Protein AF-A0A843GNI6-F1 (afdb_monomer_lite)

pLDDT: mean 85.4, std 8.66, range [58.56, 97.69]

Structure (mmCIF, N/CA/C/O backbone):
data_AF-A0A843GNI6-F1
#
_entry.id   AF-A0A843GNI6-F1
#
loop_
_atom_site.group_PDB
_atom_site.id
_atom_site.type_symbol
_atom_site.label_atom_id
_atom_site.label_alt_id
_atom_site.label_comp_id
_atom_site.label_asym_id
_atom_site.label_entity_id
_atom_site.label_seq_id
_atom_site.pdbx_PDB_ins_code
_atom_site.Cartn_x
_atom_site.Cartn_y
_atom_site.Cartn_z
_atom_site.occupancy
_atom_site.B_iso_or_equiv
_atom_site.auth_seq_id
_atom_site.auth_comp_id
_atom_site.auth_asym_id
_atom_site.auth_atom_id
_atom_site.pdbx_PDB_model_num
ATOM 1 N N . MET A 1 1 ? 4.870 2.510 -9.849 1.00 74.44 1 MET A N 1
ATOM 2 C CA . MET A 1 1 ? 4.587 2.615 -8.408 1.00 74.44 1 MET A CA 1
ATOM 3 C C . MET A 1 1 ? 3.327 3.444 -8.191 1.00 74.44 1 MET A C 1
ATOM 5 O O . MET A 1 1 ? 3.076 4.325 -9.010 1.00 74.44 1 MET A O 1
ATOM 9 N N . PRO A 1 2 ? 2.513 3.158 -7.160 1.00 83.00 2 PRO A N 1
ATOM 10 C CA . PRO A 1 2 ? 1.321 3.953 -6.862 1.00 83.00 2 PRO A CA 1
ATOM 11 C C . PRO A 1 2 ? 1.693 5.367 -6.401 1.00 83.00 2 PRO A C 1
ATOM 13 O O . PRO A 1 2 ? 2.697 5.547 -5.712 1.00 83.00 2 PRO A O 1
ATOM 16 N N . LYS A 1 3 ? 0.868 6.369 -6.727 1.00 86.94 3 LYS A N 1
ATOM 17 C CA . LYS A 1 3 ? 0.996 7.727 -6.172 1.00 86.94 3 LYS A CA 1
ATOM 18 C C . LYS A 1 3 ? 0.207 7.831 -4.869 1.00 86.94 3 LYS A C 1
ATOM 20 O O . LYS A 1 3 ? -0.759 7.098 -4.644 1.00 86.94 3 LYS A O 1
ATOM 25 N N . ARG A 1 4 ? 0.531 8.816 -4.024 1.00 88.75 4 ARG A N 1
ATOM 26 C CA . ARG A 1 4 ? -0.189 9.070 -2.755 1.00 88.75 4 ARG A CA 1
ATOM 27 C C . ARG A 1 4 ? -1.710 9.181 -2.936 1.00 88.75 4 ARG A C 1
ATOM 29 O O . ARG A 1 4 ? -2.484 8.703 -2.105 1.00 88.75 4 ARG A O 1
ATOM 36 N N . LYS A 1 5 ? -2.156 9.799 -4.036 1.00 87.00 5 LYS A N 1
ATOM 37 C CA . LYS A 1 5 ? -3.582 9.915 -4.388 1.00 87.00 5 LYS A CA 1
ATOM 38 C C . LYS A 1 5 ? -4.235 8.569 -4.717 1.00 87.00 5 LYS A C 1
ATOM 40 O O . LYS A 1 5 ? -5.411 8.392 -4.403 1.00 87.00 5 LYS A O 1
ATOM 45 N N . ASP A 1 6 ? -3.486 7.638 -5.305 1.00 89.38 6 ASP A N 1
ATOM 46 C CA . ASP A 1 6 ? -3.973 6.303 -5.649 1.00 89.38 6 ASP A CA 1
ATOM 47 C C . ASP A 1 6 ? -4.124 5.472 -4.377 1.00 89.38 6 ASP A C 1
ATOM 49 O O . ASP A 1 6 ? -5.185 4.894 -4.151 1.00 89.38 6 ASP A O 1
ATOM 53 N N . VAL A 1 7 ? -3.131 5.530 -3.478 1.00 93.75 7 VAL A N 1
ATOM 54 C CA . VAL A 1 7 ? -3.219 4.925 -2.138 1.00 93.75 7 VAL A CA 1
ATOM 55 C C . VAL A 1 7 ? -4.458 5.433 -1.405 1.00 93.75 7 VAL A C 1
ATOM 57 O O . VAL A 1 7 ? -5.289 4.636 -0.970 1.00 93.75 7 VAL A O 1
ATOM 60 N N . LYS A 1 8 ? -4.632 6.759 -1.328 1.00 95.31 8 LYS A N 1
ATOM 61 C CA . LYS A 1 8 ? -5.794 7.372 -0.674 1.00 95.31 8 LYS A CA 1
ATOM 62 C C . LYS A 1 8 ? -7.110 6.861 -1.254 1.00 95.31 8 LYS A C 1
ATOM 64 O O . LYS A 1 8 ? -8.008 6.493 -0.502 1.00 95.31 8 LYS A O 1
ATOM 69 N N . LYS A 1 9 ? -7.220 6.829 -2.582 1.00 95.06 9 LYS A N 1
ATOM 70 C CA . LYS A 1 9 ? -8.425 6.364 -3.269 1.00 95.06 9 LYS A CA 1
ATOM 71 C C . LYS A 1 9 ? -8.740 4.904 -2.936 1.00 95.06 9 LYS A C 1
ATOM 73 O O . LYS A 1 9 ? -9.881 4.595 -2.615 1.00 95.06 9 LYS A O 1
ATOM 78 N N . VAL A 1 10 ? -7.741 4.022 -2.964 1.00 96.25 10 VAL A N 1
ATOM 79 C CA . VAL A 1 10 ? -7.925 2.597 -2.646 1.00 96.25 10 VAL A CA 1
ATOM 80 C C . VAL A 1 10 ? -8.340 2.399 -1.182 1.00 96.25 10 VAL A C 1
ATOM 82 O O . VAL A 1 10 ? -9.220 1.586 -0.901 1.00 96.25 10 VAL A O 1
ATOM 85 N N . VAL A 1 11 ? -7.772 3.167 -0.244 1.00 97.19 11 VAL A N 1
ATOM 86 C CA . VAL A 1 11 ? -8.189 3.138 1.171 1.00 97.19 11 VAL A CA 1
ATOM 87 C C . VAL A 1 11 ? -9.630 3.636 1.332 1.00 97.19 11 VAL A C 1
ATOM 89 O O . VAL A 1 11 ? -10.421 3.000 2.032 1.00 97.19 11 VAL A O 1
ATOM 92 N N . GLU A 1 12 ? -9.994 4.742 0.676 1.00 97.00 12 GLU A N 1
ATOM 93 C CA . GLU A 1 12 ? -11.362 5.281 0.675 1.00 97.00 12 GLU A CA 1
ATOM 94 C C . GLU A 1 12 ? -12.375 4.257 0.147 1.00 97.00 12 GLU A C 1
ATOM 96 O O . GLU A 1 12 ? -13.404 4.023 0.790 1.00 97.00 12 GLU A O 1
ATOM 101 N N . ASP A 1 13 ? -12.068 3.623 -0.987 1.00 96.25 13 ASP A N 1
ATOM 102 C CA . ASP A 1 13 ? -12.908 2.595 -1.599 1.00 96.25 13 ASP A CA 1
ATOM 103 C C . ASP A 1 13 ? -13.055 1.385 -0.660 1.00 96.25 13 ASP A C 1
ATOM 105 O O . ASP A 1 13 ? -14.179 0.959 -0.384 1.00 96.25 13 ASP A O 1
ATOM 109 N N . TYR A 1 14 ? -11.965 0.903 -0.047 1.00 96.12 14 TYR A N 1
ATOM 110 C CA . TYR A 1 14 ? -12.017 -0.206 0.912 1.00 96.12 14 TYR A CA 1
ATOM 111 C C . TYR A 1 14 ? -12.904 0.100 2.130 1.00 96.12 14 TYR A C 1
ATOM 113 O O . TYR A 1 14 ? -13.748 -0.720 2.516 1.00 96.12 14 TYR A O 1
ATOM 121 N N . PHE A 1 15 ? -12.730 1.273 2.750 1.00 96.75 15 PHE A N 1
ATOM 122 C CA . PHE A 1 15 ? -13.520 1.683 3.917 1.00 96.75 15 PHE A CA 1
ATOM 123 C C . PHE A 1 15 ? -15.001 1.804 3.563 1.00 96.75 15 PHE A C 1
ATOM 125 O O . PHE A 1 15 ? -15.864 1.332 4.307 1.00 96.75 15 PHE A O 1
ATOM 132 N N . LYS A 1 16 ? -15.302 2.395 2.406 1.00 96.69 16 LYS A N 1
ATOM 133 C CA . LYS A 1 16 ? -16.666 2.559 1.908 1.00 96.69 16 LYS A CA 1
ATOM 134 C C . LYS A 1 16 ? -17.332 1.216 1.614 1.00 96.69 16 LYS A C 1
ATOM 136 O O . LYS A 1 16 ? -18.438 0.982 2.105 1.00 96.69 16 LYS A O 1
ATOM 141 N N . ASP A 1 17 ? -16.664 0.331 0.881 1.00 96.25 17 ASP A N 1
ATOM 142 C CA . ASP A 1 17 ? -17.202 -0.974 0.480 1.00 96.25 17 ASP A CA 1
ATOM 143 C C . ASP A 1 17 ? -17.469 -1.881 1.683 1.00 96.25 17 ASP A C 1
ATOM 145 O O . ASP A 1 17 ? -18.424 -2.661 1.695 1.00 96.25 17 ASP A O 1
ATOM 149 N N . ASN A 1 18 ? -16.684 -1.721 2.748 1.00 94.38 18 ASN A N 1
ATOM 150 C CA . ASN A 1 18 ? -16.874 -2.455 3.991 1.00 94.38 18 ASN A CA 1
ATOM 151 C C . ASN A 1 18 ? -17.725 -1.711 5.037 1.00 94.38 18 ASN A C 1
ATOM 153 O O . ASN A 1 18 ? -17.948 -2.254 6.120 1.00 94.38 18 ASN A O 1
ATOM 157 N N . SER A 1 19 ? -18.223 -0.507 4.726 1.00 94.88 19 SER A N 1
ATOM 158 C CA . SER A 1 19 ? -19.005 0.349 5.637 1.00 94.88 19 SER A CA 1
ATOM 159 C C . SER A 1 19 ? -18.303 0.649 6.970 1.00 94.88 19 SER A C 1
ATOM 161 O O . SER A 1 19 ? -18.929 0.665 8.031 1.00 94.88 19 SER A O 1
ATOM 163 N N . ILE A 1 20 ? -16.999 0.901 6.905 1.00 93.56 20 ILE A N 1
ATOM 164 C CA . ILE A 1 20 ? -16.109 1.113 8.047 1.00 93.56 20 ILE A CA 1
ATOM 165 C C . ILE A 1 20 ? -15.835 2.606 8.201 1.00 93.56 20 ILE A C 1
ATOM 167 O O . ILE A 1 20 ? -15.595 3.306 7.220 1.00 93.56 20 ILE A O 1
ATOM 171 N N . LYS A 1 21 ? -15.859 3.107 9.438 1.00 94.25 21 LYS A N 1
ATOM 172 C CA . LYS A 1 21 ? -15.483 4.501 9.740 1.00 94.25 21 LYS A CA 1
ATOM 173 C C . LYS A 1 21 ? -14.044 4.624 10.222 1.00 94.25 21 LYS A C 1
ATOM 175 O O . LYS A 1 21 ? -13.353 5.568 9.862 1.00 94.25 21 LYS A O 1
ATOM 180 N N . ASN A 1 22 ? -13.632 3.684 11.058 1.00 95.69 22 ASN A N 1
ATOM 181 C CA . ASN A 1 22 ? -12.299 3.548 11.617 1.00 95.69 22 ASN A CA 1
ATOM 182 C C . ASN A 1 22 ? -12.070 2.076 11.981 1.00 95.69 22 ASN A C 1
ATOM 184 O O . ASN A 1 22 ? -12.974 1.247 11.855 1.00 95.69 22 ASN A O 1
ATOM 188 N N . LEU A 1 23 ? -10.873 1.748 12.446 1.00 94.69 23 LEU A N 1
ATOM 189 C CA . LEU A 1 23 ? -10.499 0.380 12.789 1.00 94.69 23 LEU A CA 1
ATOM 190 C C . LEU A 1 23 ? -11.095 -0.141 14.120 1.00 94.69 23 LEU A C 1
ATOM 192 O O . LEU A 1 23 ? -10.687 -1.201 14.581 1.00 94.69 23 LEU A O 1
ATOM 196 N N . MET A 1 24 ? -12.045 0.553 14.764 1.00 92.25 24 MET A N 1
ATOM 197 C CA . MET A 1 24 ? -12.524 0.177 16.106 1.00 92.25 24 MET A CA 1
ATOM 198 C C . MET A 1 24 ? -13.352 -1.108 16.110 1.00 92.25 24 MET A C 1
ATOM 200 O O . MET A 1 24 ? -13.466 -1.753 17.147 1.00 92.25 24 MET A O 1
ATOM 204 N N . ASP A 1 25 ? -13.929 -1.470 14.964 1.00 89.06 25 ASP A N 1
ATOM 205 C CA . ASP A 1 25 ? -14.667 -2.726 14.785 1.00 89.06 25 ASP A CA 1
ATOM 206 C C . ASP A 1 25 ? -13.727 -3.918 14.496 1.00 89.06 25 ASP A C 1
ATOM 208 O O . ASP A 1 25 ? -14.183 -5.037 14.231 1.00 89.06 25 ASP A O 1
ATOM 212 N N . PHE A 1 26 ? -12.411 -3.679 14.519 1.00 91.81 26 PHE A N 1
ATOM 213 C CA . PHE A 1 26 ? -11.375 -4.685 14.345 1.00 91.81 26 PHE A CA 1
ATOM 214 C C . PHE A 1 26 ? -10.626 -4.971 15.649 1.00 91.81 26 PHE A C 1
ATOM 216 O O . PHE A 1 26 ? -10.566 -4.138 16.554 1.00 91.81 26 PHE A O 1
ATOM 223 N N . GLY A 1 27 ? -10.025 -6.155 15.695 1.00 88.25 27 GLY A N 1
ATOM 224 C CA . GLY A 1 27 ? -9.195 -6.646 16.787 1.00 88.25 27 GLY A CA 1
ATOM 225 C C . GLY A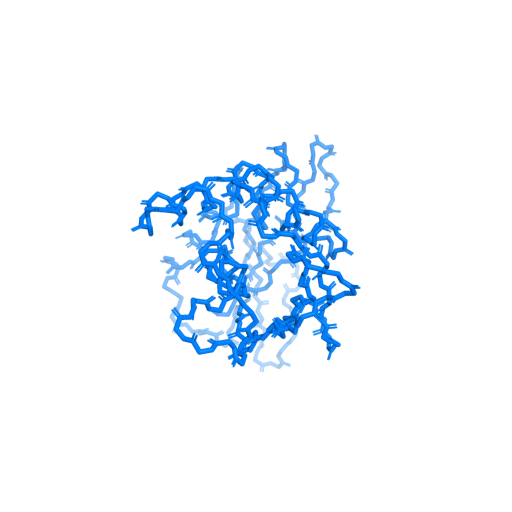 1 27 ? -7.953 -7.373 16.279 1.00 88.25 27 GLY A C 1
ATOM 226 O O . GLY A 1 27 ? -7.696 -7.434 15.069 1.00 88.25 27 GLY A O 1
ATOM 227 N N . ALA A 1 28 ? -7.191 -7.937 17.211 1.00 87.88 28 ALA A N 1
ATOM 228 C CA . ALA A 1 28 ? -6.061 -8.805 16.912 1.00 87.88 28 ALA A CA 1
ATOM 229 C C . ALA A 1 28 ? -6.521 -10.085 16.186 1.00 87.88 28 ALA A C 1
ATOM 231 O O . ALA A 1 28 ? -7.697 -10.453 16.207 1.00 87.88 28 ALA A O 1
ATOM 232 N N . SER A 1 29 ? -5.597 -10.819 15.560 1.00 88.19 29 SER A N 1
ATOM 233 C CA . SER A 1 29 ? -5.941 -12.044 14.814 1.00 88.19 29 SER A CA 1
ATOM 234 C C . SER A 1 29 ? -6.576 -13.134 15.685 1.00 88.19 29 SER A C 1
ATOM 236 O O . SER A 1 29 ? -7.306 -13.987 15.180 1.00 88.19 29 SER A O 1
ATOM 238 N N . CYS A 1 30 ? -6.300 -13.108 16.989 1.00 86.00 30 CYS A N 1
ATOM 239 C CA . CYS A 1 30 ? -6.839 -14.047 17.968 1.00 86.00 30 CYS A CA 1
ATOM 240 C C . CYS A 1 30 ? -8.151 -13.569 18.617 1.00 86.00 30 CYS A C 1
ATOM 242 O O . CYS A 1 30 ? -8.717 -14.315 19.417 1.00 86.00 30 CYS A O 1
ATOM 244 N N . ASP A 1 31 ? -8.639 -12.367 18.293 1.00 84.88 31 ASP A N 1
ATOM 245 C CA . ASP A 1 31 ? -9.847 -11.820 18.908 1.00 84.88 31 ASP A CA 1
ATOM 246 C C . ASP A 1 31 ? -11.106 -12.478 18.345 1.00 84.88 31 ASP A C 1
ATOM 248 O O . ASP A 1 31 ? -11.483 -12.322 17.179 1.00 84.88 31 ASP A O 1
ATOM 252 N N . GLU A 1 32 ? -11.809 -13.208 19.208 1.00 82.75 32 GLU A N 1
ATOM 253 C CA . GLU A 1 32 ? -13.064 -13.844 18.837 1.00 82.75 32 GLU A CA 1
ATOM 254 C C . GLU A 1 32 ? -14.160 -12.802 18.571 1.00 82.75 32 GLU A C 1
ATOM 256 O O . GLU A 1 32 ? -14.470 -11.946 19.398 1.00 82.75 32 GLU A O 1
ATOM 261 N N . GLY A 1 33 ? -14.810 -12.914 17.410 1.00 80.94 33 GLY A N 1
ATOM 262 C CA . GLY A 1 33 ? -15.956 -12.076 17.048 1.00 80.94 33 GLY A CA 1
ATOM 263 C C . GLY A 1 33 ? -15.604 -10.708 16.458 1.00 80.94 33 GLY A C 1
ATOM 264 O O . GLY A 1 33 ? -16.523 -10.004 16.036 1.00 80.94 33 GLY A O 1
ATOM 265 N N . LEU A 1 34 ? -14.318 -10.357 16.361 1.00 83.31 34 LEU A N 1
ATOM 266 C CA . LEU A 1 34 ? -13.845 -9.155 15.672 1.00 83.31 34 LEU A CA 1
ATOM 267 C C . LEU A 1 34 ? -13.235 -9.491 14.308 1.00 83.31 34 LEU A C 1
ATOM 269 O O . LEU A 1 34 ? -12.834 -10.622 14.02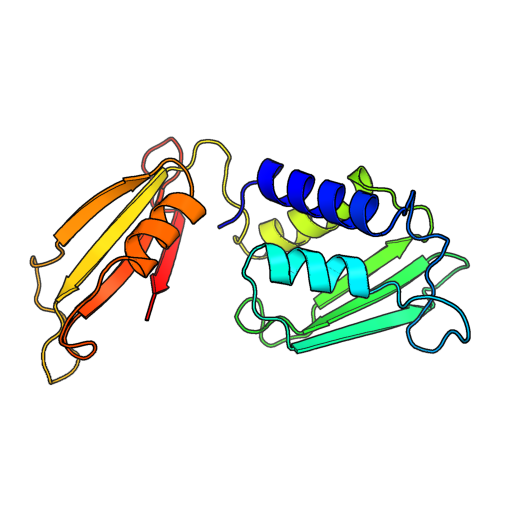4 1.00 83.31 34 LEU A O 1
ATOM 273 N N . ARG A 1 35 ? -13.204 -8.498 13.413 1.00 87.31 35 ARG A N 1
ATOM 274 C CA . ARG A 1 35 ? -12.436 -8.613 12.167 1.00 87.31 35 ARG A CA 1
ATOM 275 C C . ARG A 1 35 ? -10.956 -8.396 12.481 1.00 87.31 35 ARG A C 1
ATOM 277 O O . ARG A 1 35 ? -10.627 -7.538 13.284 1.00 87.31 35 ARG A O 1
ATOM 284 N N . ASP A 1 36 ? -10.076 -9.112 11.794 1.00 91.44 36 ASP A N 1
ATOM 285 C CA . ASP A 1 36 ? -8.626 -8.945 11.949 1.00 91.44 36 ASP A CA 1
ATOM 286 C C . ASP A 1 36 ? -8.156 -7.585 11.399 1.00 91.44 36 ASP A C 1
ATOM 288 O O . ASP A 1 36 ? -8.345 -7.295 10.210 1.00 91.44 36 ASP A O 1
ATOM 292 N N . ILE A 1 37 ? -7.568 -6.756 12.267 1.00 94.19 37 ILE A N 1
ATOM 293 C CA . ILE A 1 37 ? -7.142 -5.379 11.975 1.00 94.19 37 ILE A CA 1
ATOM 294 C C . ILE A 1 37 ? -6.007 -5.286 10.954 1.00 94.19 37 ILE A C 1
ATOM 296 O O . ILE A 1 37 ? -5.784 -4.224 10.378 1.00 94.19 37 ILE A O 1
ATOM 300 N N . SER A 1 38 ? -5.322 -6.389 10.663 1.00 93.38 38 SER A N 1
ATOM 301 C CA . SER A 1 38 ? -4.310 -6.430 9.611 1.00 93.38 38 SER A CA 1
ATOM 302 C C . SER A 1 38 ? -4.902 -6.453 8.195 1.00 93.38 38 SER A C 1
ATOM 304 O O . SER A 1 38 ? -4.244 -6.048 7.233 1.00 93.38 38 SER A O 1
ATOM 306 N N . LYS A 1 39 ? -6.172 -6.861 8.045 1.00 92.12 39 LYS A N 1
ATOM 307 C CA . LYS A 1 39 ? -6.825 -7.026 6.733 1.00 92.12 39 LYS A CA 1
ATOM 308 C C . LYS A 1 39 ? -6.895 -5.760 5.877 1.00 92.12 39 LYS A C 1
ATOM 310 O O . LYS A 1 39 ? -6.612 -5.879 4.689 1.00 92.12 39 LYS A O 1
ATOM 315 N N . PRO A 1 40 ? -7.255 -4.572 6.403 1.00 94.06 40 PRO A N 1
ATOM 316 C CA . PRO A 1 40 ? -7.275 -3.348 5.606 1.00 94.06 40 PRO A CA 1
ATOM 317 C C . PRO A 1 40 ? -5.938 -3.076 4.913 1.00 94.06 40 PRO A C 1
ATOM 319 O O . PRO A 1 40 ? -5.924 -2.755 3.732 1.00 94.06 40 PRO A O 1
ATOM 322 N N . PHE A 1 41 ? -4.819 -3.279 5.608 1.00 94.38 41 PHE A N 1
ATOM 323 C CA . PHE A 1 41 ? -3.482 -3.056 5.056 1.00 94.38 41 PHE A CA 1
ATOM 324 C C . PHE A 1 41 ? -3.150 -4.077 3.968 1.00 94.38 41 PHE A C 1
ATOM 326 O O . PHE A 1 41 ? -2.742 -3.701 2.870 1.00 94.38 41 PHE A O 1
ATOM 333 N N . ALA A 1 42 ? -3.400 -5.359 4.238 1.00 92.69 42 ALA A N 1
ATOM 334 C CA . ALA A 1 42 ? -3.180 -6.430 3.273 1.00 92.69 42 ALA A CA 1
ATOM 335 C C . ALA A 1 42 ? -3.996 -6.238 1.983 1.00 92.69 42 ALA A C 1
ATOM 337 O O . ALA A 1 42 ? -3.462 -6.340 0.881 1.00 92.69 42 ALA A O 1
ATOM 338 N N . GLU A 1 43 ? -5.293 -5.950 2.103 1.00 93.00 43 GLU A N 1
ATOM 339 C CA . GLU A 1 43 ? -6.193 -5.813 0.952 1.00 93.00 43 GLU A CA 1
ATOM 340 C C . GLU A 1 43 ? -5.937 -4.529 0.153 1.00 93.00 43 GLU A C 1
ATOM 342 O O . GLU A 1 43 ? -6.022 -4.549 -1.078 1.00 93.00 43 GLU A O 1
ATOM 347 N N . VAL A 1 44 ? -5.558 -3.429 0.814 1.00 93.44 44 VAL A N 1
ATOM 348 C CA . VAL A 1 44 ? -5.137 -2.204 0.119 1.00 93.44 44 VAL A CA 1
ATOM 349 C C . VAL A 1 44 ? -3.840 -2.444 -0.655 1.00 93.44 44 VAL A C 1
ATOM 351 O O . VAL A 1 44 ? -3.794 -2.139 -1.843 1.00 93.44 44 VAL A O 1
ATOM 354 N N . LEU A 1 45 ? -2.815 -3.052 -0.046 1.00 90.44 45 LEU A N 1
ATOM 355 C CA . LEU A 1 45 ? -1.554 -3.354 -0.738 1.00 90.44 45 LEU A CA 1
ATOM 356 C C . LEU A 1 45 ? -1.763 -4.298 -1.934 1.00 90.44 45 LEU A C 1
ATOM 358 O O . LEU A 1 45 ? -1.229 -4.045 -3.013 1.00 90.44 45 LEU A O 1
ATOM 362 N N . LYS A 1 46 ? -2.609 -5.329 -1.795 1.00 89.44 46 LYS A N 1
ATOM 363 C CA . LYS A 1 46 ? -3.011 -6.181 -2.931 1.00 89.44 46 LYS A CA 1
ATOM 364 C C . LYS A 1 46 ? -3.674 -5.377 -4.046 1.00 89.44 46 LYS A C 1
ATOM 366 O O . LYS A 1 46 ? -3.381 -5.595 -5.219 1.00 89.44 46 LYS A O 1
ATOM 371 N N . SER A 1 47 ? -4.565 -4.454 -3.687 1.00 89.19 47 SER A N 1
ATOM 372 C CA . SER A 1 47 ? -5.283 -3.610 -4.649 1.00 89.19 47 SER A CA 1
ATOM 373 C C . SER A 1 47 ? -4.359 -2.624 -5.373 1.00 89.19 47 SER A C 1
ATOM 375 O O . SER A 1 47 ? -4.629 -2.270 -6.516 1.00 89.19 47 SER A O 1
ATOM 377 N N . LEU A 1 48 ? -3.244 -2.238 -4.746 1.00 86.19 48 LEU A N 1
ATOM 378 C CA . LEU A 1 48 ? -2.157 -1.456 -5.350 1.00 86.19 48 LEU A CA 1
ATOM 379 C C . LEU A 1 48 ? -1.185 -2.312 -6.188 1.00 86.19 48 LEU A C 1
ATOM 381 O O . LEU A 1 48 ? -0.211 -1.794 -6.726 1.00 86.19 48 LEU A O 1
ATOM 385 N N . GLY A 1 49 ? -1.441 -3.617 -6.323 1.00 84.06 49 GLY A N 1
ATOM 386 C CA . GLY A 1 49 ? -0.669 -4.523 -7.174 1.00 84.06 49 GLY A CA 1
ATOM 387 C C . GLY A 1 49 ? 0.494 -5.238 -6.482 1.00 84.06 49 GLY A C 1
ATOM 388 O O . GLY A 1 49 ? 1.220 -5.976 -7.152 1.00 84.06 49 GLY A O 1
ATOM 389 N N . PHE A 1 50 ? 0.669 -5.082 -5.167 1.00 84.88 50 PHE A N 1
ATOM 390 C CA . PHE A 1 50 ? 1.694 -5.815 -4.425 1.00 84.88 50 PHE A CA 1
ATOM 391 C C . PHE A 1 50 ? 1.268 -7.263 -4.171 1.00 84.88 50 PHE A C 1
ATOM 393 O O . PHE A 1 50 ? 0.107 -7.563 -3.874 1.00 84.88 50 PHE A O 1
ATOM 400 N N . LYS A 1 51 ? 2.227 -8.189 -4.269 1.00 81.75 51 LYS A N 1
ATOM 401 C CA . LYS A 1 51 ? 2.009 -9.578 -3.855 1.00 81.75 51 LYS A CA 1
ATOM 402 C C . LYS A 1 51 ? 1.960 -9.641 -2.341 1.00 81.75 51 LYS A C 1
ATOM 404 O O . LYS A 1 51 ? 2.751 -9.002 -1.664 1.00 81.75 51 LYS A O 1
ATOM 409 N N . PHE A 1 52 ? 1.048 -10.445 -1.825 1.00 78.25 52 PHE A N 1
ATOM 410 C CA . PHE A 1 52 ? 0.781 -10.505 -0.402 1.00 78.25 52 PHE A CA 1
ATOM 411 C C . PHE A 1 52 ? 0.647 -11.958 0.033 1.00 78.25 52 PHE A C 1
ATOM 413 O O . PHE A 1 52 ? -0.202 -12.671 -0.508 1.00 78.25 52 PHE A O 1
ATOM 420 N N . GLU A 1 53 ? 1.465 -12.390 0.991 1.00 79.56 53 GLU A N 1
ATOM 421 C CA . GLU A 1 53 ? 1.442 -13.774 1.471 1.00 79.56 53 GLU A CA 1
ATOM 422 C C . GLU A 1 53 ? 0.659 -13.902 2.768 1.00 79.56 53 GLU A C 1
ATOM 424 O O . GLU A 1 53 ? -0.313 -14.661 2.824 1.00 79.56 53 GLU A O 1
ATOM 429 N N . GLN A 1 54 ? 1.048 -13.149 3.797 1.00 85.31 54 GLN A N 1
ATOM 430 C CA . GLN A 1 54 ? 0.459 -13.264 5.128 1.00 85.31 54 GLN A CA 1
ATOM 431 C C . GLN A 1 54 ? 0.397 -11.915 5.837 1.00 85.31 54 GLN A C 1
ATOM 433 O O . GLN A 1 54 ? 1.320 -11.105 5.768 1.00 85.31 54 GLN A O 1
ATOM 438 N N . SER A 1 55 ? -0.706 -11.693 6.552 1.00 90.81 55 SER A N 1
ATOM 439 C CA . SER A 1 55 ? -0.806 -10.671 7.589 1.00 90.81 55 SER A CA 1
ATOM 440 C C . SER A 1 55 ? -1.295 -11.310 8.866 1.00 90.81 55 SER A C 1
ATOM 442 O O . SER A 1 55 ? -2.120 -12.227 8.833 1.00 90.81 55 SER A O 1
ATOM 444 N N . TYR A 1 56 ? -0.859 -10.754 9.985 1.00 92.50 56 TYR A N 1
ATOM 445 C CA . TYR A 1 56 ? -1.548 -10.949 11.244 1.00 92.50 56 TYR A CA 1
ATOM 446 C C . TYR A 1 56 ? -1.335 -9.743 12.160 1.00 92.50 56 TYR A C 1
ATOM 448 O O . TYR A 1 56 ? -0.471 -8.899 11.909 1.00 92.50 56 TYR A O 1
ATOM 456 N N . ALA A 1 57 ? -2.147 -9.651 13.205 1.00 93.19 57 ALA A N 1
ATOM 457 C CA . ALA A 1 57 ? -2.081 -8.598 14.201 1.00 93.19 57 ALA A CA 1
ATOM 458 C C . ALA A 1 57 ? -2.023 -9.179 15.614 1.00 93.19 57 ALA A C 1
ATOM 460 O O . ALA A 1 57 ? -2.745 -10.125 15.939 1.00 93.19 57 ALA A O 1
ATOM 461 N N . GLU A 1 58 ? -1.192 -8.570 16.453 1.00 92.88 58 GLU A N 1
ATOM 462 C CA . GLU A 1 58 ? -1.138 -8.810 17.894 1.00 92.88 58 GLU A CA 1
ATOM 463 C C . GLU A 1 58 ? -1.643 -7.577 18.647 1.00 92.88 58 GLU A C 1
ATOM 465 O O . GLU A 1 58 ? -1.584 -6.448 18.142 1.00 92.88 58 GLU A O 1
ATOM 470 N N . ASP A 1 59 ? -2.127 -7.797 19.870 1.00 90.00 59 ASP A N 1
ATOM 471 C CA . ASP A 1 59 ? -2.415 -6.701 20.789 1.00 90.00 59 ASP A CA 1
ATOM 472 C C . ASP A 1 59 ? -1.143 -5.899 21.056 1.00 90.00 59 ASP A C 1
ATOM 474 O O . ASP A 1 59 ? -0.081 -6.439 21.374 1.00 90.00 59 ASP A O 1
ATOM 478 N N . GLY A 1 60 ? -1.265 -4.582 20.935 1.00 84.50 60 GLY A N 1
ATOM 479 C CA . GLY A 1 60 ? -0.187 -3.664 21.242 1.00 84.50 60 GLY A CA 1
ATOM 480 C C . GLY A 1 60 ? -0.007 -3.469 22.747 1.00 84.50 60 GLY A C 1
ATOM 481 O O . GLY A 1 60 ? -0.696 -4.026 23.599 1.00 84.50 60 GLY A O 1
ATOM 482 N N . SER A 1 61 ? 0.913 -2.574 23.096 1.00 78.06 61 SER A N 1
ATOM 483 C CA . SER A 1 61 ? 1.268 -2.266 24.490 1.00 78.06 61 SER A CA 1
ATOM 484 C C . SER A 1 61 ? 0.158 -1.611 25.336 1.00 78.06 61 SER A C 1
ATOM 486 O O . SER A 1 61 ? 0.354 -1.385 26.532 1.00 78.06 61 SER A O 1
ATOM 488 N N . SER A 1 62 ? -0.986 -1.256 24.746 1.00 80.69 62 SER A N 1
ATOM 489 C CA . SER A 1 62 ? -2.112 -0.621 25.440 1.00 80.69 62 SER A CA 1
ATOM 490 C C . SER A 1 62 ? -3.421 -0.792 24.676 1.00 80.69 62 SER A C 1
ATOM 492 O O . SER A 1 62 ? -3.387 -0.886 23.452 1.00 80.69 62 SER A O 1
ATOM 494 N N . ASP A 1 63 ? -4.551 -0.674 25.377 1.00 78.75 63 ASP A N 1
ATOM 495 C CA . ASP A 1 63 ? -5.899 -0.758 24.803 1.00 78.75 63 ASP A CA 1
ATOM 496 C C . ASP A 1 63 ? -6.054 0.040 23.501 1.00 78.75 63 ASP A C 1
ATOM 498 O O . ASP A 1 63 ? -5.759 1.240 23.426 1.00 78.75 63 ASP A O 1
ATOM 502 N N . GLY A 1 64 ? -6.543 -0.648 22.470 1.00 83.88 64 GLY A N 1
ATOM 503 C CA . GLY A 1 64 ? -6.800 -0.063 21.160 1.00 83.88 64 GLY A CA 1
ATOM 504 C C . GLY A 1 64 ? -5.544 0.296 20.365 1.00 83.88 64 GLY A C 1
ATOM 505 O O . GLY A 1 64 ? -5.664 1.046 19.398 1.00 83.88 64 GLY A O 1
ATOM 506 N N . LYS A 1 65 ? -4.362 -0.201 20.746 1.00 93.38 65 LYS A N 1
ATOM 507 C CA . LYS A 1 65 ? -3.176 -0.252 19.881 1.00 93.38 65 LYS A CA 1
ATOM 508 C C . LYS A 1 65 ? -2.928 -1.681 19.432 1.00 93.38 65 LYS A C 1
ATOM 510 O O . LYS A 1 65 ? -3.137 -2.601 20.213 1.00 93.38 65 LYS A O 1
ATOM 515 N N . TYR A 1 66 ? -2.420 -1.834 18.219 1.00 93.62 66 TYR A N 1
ATOM 516 C CA . TYR A 1 66 ? -2.136 -3.131 17.625 1.00 93.62 66 TYR A CA 1
ATOM 517 C C . TYR A 1 66 ? -0.814 -3.080 16.878 1.00 93.62 66 TYR A C 1
ATOM 519 O O . TYR A 1 66 ? -0.512 -2.070 16.237 1.00 93.62 66 TYR A O 1
ATOM 527 N N . ASN A 1 67 ? -0.078 -4.184 16.924 1.00 94.62 67 ASN A N 1
ATOM 528 C CA . ASN A 1 67 ? 1.087 -4.385 16.078 1.00 94.62 67 ASN A CA 1
ATOM 529 C C . ASN A 1 67 ? 0.638 -5.265 14.918 1.00 94.62 67 ASN A C 1
ATOM 531 O O . ASN A 1 67 ? 0.308 -6.440 15.090 1.00 94.62 67 ASN A O 1
ATOM 535 N N . ILE A 1 68 ? 0.544 -4.656 13.743 1.00 93.88 68 ILE A N 1
ATOM 536 C CA . ILE A 1 68 ? 0.259 -5.350 12.497 1.00 93.88 68 ILE A CA 1
ATOM 537 C C . ILE A 1 68 ? 1.574 -5.786 11.916 1.00 93.88 68 ILE A C 1
ATOM 539 O O . ILE A 1 68 ? 2.549 -5.039 11.924 1.00 93.88 68 ILE A O 1
ATOM 543 N N . PHE A 1 69 ? 1.567 -6.966 11.325 1.00 93.62 69 PHE A N 1
ATOM 544 C CA . PHE A 1 69 ? 2.730 -7.408 10.622 1.00 93.62 69 PHE A CA 1
ATOM 545 C C . PHE A 1 69 ? 2.407 -8.043 9.288 1.00 93.62 69 PHE A C 1
ATOM 547 O O . PHE A 1 69 ? 1.427 -8.781 9.156 1.00 93.62 69 PHE A O 1
ATOM 554 N N . LEU A 1 70 ? 3.255 -7.742 8.311 1.00 91.81 70 LEU A N 1
ATOM 555 C CA . LEU A 1 70 ? 3.004 -8.006 6.904 1.00 91.81 70 LEU A CA 1
ATOM 556 C C . LEU A 1 70 ? 4.193 -8.738 6.280 1.00 91.81 70 LEU A C 1
ATOM 558 O O . LEU A 1 70 ? 5.342 -8.324 6.435 1.00 91.81 70 LEU A O 1
ATOM 562 N N . GLU A 1 71 ? 3.892 -9.797 5.536 1.00 90.25 71 GLU A N 1
ATOM 563 C CA . GLU A 1 71 ? 4.830 -10.498 4.662 1.00 90.25 71 GLU A CA 1
ATOM 564 C C . GLU A 1 71 ? 4.489 -10.146 3.209 1.00 90.25 71 GLU A C 1
ATOM 566 O O . GLU A 1 71 ? 3.485 -10.609 2.650 1.00 90.25 71 GLU A O 1
ATOM 571 N N . VAL A 1 72 ? 5.311 -9.275 2.615 1.00 82.62 72 VAL A N 1
ATOM 572 C CA . VAL A 1 72 ? 5.088 -8.706 1.278 1.00 82.62 72 VAL A CA 1
ATOM 573 C C . VAL A 1 72 ? 6.292 -9.026 0.384 1.00 82.62 72 VAL A C 1
ATOM 575 O O . VAL A 1 72 ? 7.272 -8.273 0.371 1.00 82.62 72 VAL A O 1
ATOM 578 N N . PRO A 1 73 ? 6.261 -10.152 -0.358 1.00 79.69 73 PRO A N 1
ATOM 579 C CA . PRO A 1 73 ? 7.379 -10.552 -1.202 1.00 79.69 73 PRO A CA 1
ATOM 580 C C . PRO A 1 73 ? 7.732 -9.482 -2.233 1.00 79.69 73 PRO A C 1
ATOM 582 O O . PRO A 1 73 ? 6.864 -8.989 -2.956 1.00 79.69 73 PRO A O 1
ATOM 585 N N . GLY A 1 74 ? 9.023 -9.172 -2.330 1.00 68.56 74 GLY A N 1
ATOM 586 C CA . GLY A 1 74 ? 9.543 -8.150 -3.237 1.00 68.56 74 GLY A CA 1
ATOM 587 C C . GLY A 1 74 ? 9.617 -6.741 -2.642 1.00 68.56 74 GLY A C 1
ATOM 588 O O . GLY A 1 74 ? 10.172 -5.876 -3.306 1.00 68.56 74 GLY A O 1
ATOM 589 N N . ILE A 1 75 ? 9.120 -6.517 -1.417 1.00 75.25 75 ILE A N 1
ATOM 590 C CA . ILE A 1 75 ? 9.422 -5.301 -0.639 1.00 75.25 75 ILE A CA 1
ATOM 591 C C . ILE A 1 75 ? 10.625 -5.555 0.275 1.00 75.25 75 ILE A C 1
ATOM 593 O O . ILE A 1 75 ? 11.617 -4.837 0.229 1.00 75.25 75 ILE A O 1
ATOM 597 N N . THR A 1 76 ? 10.562 -6.616 1.080 1.00 75.94 76 THR A N 1
ATOM 598 C CA . THR A 1 76 ? 11.647 -7.029 1.980 1.00 75.94 76 THR A CA 1
ATOM 599 C C . THR A 1 76 ? 11.625 -8.544 2.189 1.00 75.94 76 THR A C 1
ATOM 601 O O . THR A 1 76 ? 10.591 -9.190 2.009 1.00 75.94 76 THR A O 1
ATOM 604 N N . GLU A 1 77 ? 12.784 -9.121 2.519 1.00 73.69 77 GLU A N 1
ATOM 605 C CA . GLU A 1 77 ? 12.902 -10.520 2.962 1.00 73.69 77 GLU A CA 1
ATOM 606 C C . GLU A 1 77 ? 12.496 -10.693 4.436 1.00 73.69 77 GLU A C 1
ATOM 608 O O . GLU A 1 77 ? 12.216 -11.806 4.881 1.00 73.69 77 GLU A O 1
ATOM 613 N N . GLU A 1 78 ? 12.465 -9.595 5.194 1.00 79.56 78 GLU A N 1
ATOM 614 C CA . GLU A 1 78 ? 12.018 -9.565 6.582 1.00 79.56 78 GLU A CA 1
ATOM 615 C C . GLU A 1 78 ? 10.534 -9.203 6.678 1.00 79.56 78 GLU A C 1
ATOM 617 O O . GLU A 1 78 ? 9.891 -8.761 5.728 1.00 79.56 78 GLU A O 1
ATOM 622 N N . ARG A 1 79 ? 9.966 -9.394 7.864 1.00 86.50 79 ARG A N 1
ATOM 623 C CA . ARG A 1 79 ? 8.575 -9.056 8.131 1.00 86.50 79 ARG A CA 1
ATOM 624 C C . ARG A 1 79 ? 8.456 -7.593 8.541 1.00 86.50 79 ARG A C 1
ATOM 626 O O . ARG A 1 79 ? 9.164 -7.140 9.433 1.00 86.50 79 ARG A O 1
ATOM 633 N N . ILE A 1 80 ? 7.526 -6.879 7.918 1.00 90.31 80 ILE A N 1
ATOM 634 C CA . ILE A 1 80 ? 7.234 -5.479 8.241 1.00 90.31 80 ILE A CA 1
ATOM 635 C C . ILE A 1 80 ? 6.381 -5.444 9.509 1.00 90.31 80 ILE A C 1
ATOM 637 O O . ILE A 1 80 ? 5.433 -6.221 9.617 1.00 90.31 80 ILE A O 1
ATOM 641 N N . GLU A 1 81 ? 6.684 -4.532 10.431 1.00 92.56 81 GLU A N 1
ATOM 642 C CA . GLU A 1 81 ? 5.888 -4.251 11.630 1.00 92.56 81 GLU A CA 1
ATOM 643 C C . GLU A 1 81 ? 5.329 -2.824 11.565 1.00 92.56 81 GLU A C 1
ATOM 645 O O . GLU A 1 81 ? 6.064 -1.875 11.302 1.00 92.56 81 GLU A O 1
ATOM 650 N N . LEU A 1 82 ? 4.025 -2.678 11.803 1.00 92.69 82 LEU A N 1
ATOM 651 C CA . LEU A 1 82 ? 3.303 -1.408 11.819 1.00 92.69 82 LEU A CA 1
ATOM 652 C C . LEU A 1 82 ? 2.553 -1.263 13.145 1.00 92.69 82 LEU A C 1
ATOM 654 O O . LEU A 1 82 ? 1.694 -2.084 13.474 1.00 92.69 82 LEU A O 1
ATOM 658 N N . GLU A 1 83 ? 2.820 -0.189 13.883 1.00 93.88 83 GLU A N 1
ATOM 659 C CA . GLU A 1 83 ? 2.043 0.158 15.075 1.00 93.88 83 GLU A CA 1
ATOM 660 C C . GLU A 1 83 ? 0.827 1.007 14.686 1.00 93.88 83 GLU A C 1
ATOM 662 O O . GLU A 1 83 ? 0.955 2.148 14.242 1.00 93.88 83 GLU A O 1
ATOM 667 N N . VAL A 1 84 ? -0.378 0.485 14.907 1.00 94.81 84 VAL A N 1
ATOM 668 C CA . VAL A 1 84 ? -1.626 1.173 14.544 1.00 94.81 84 VAL A CA 1
ATOM 669 C C . VAL A 1 84 ? -2.573 1.295 15.725 1.00 94.81 84 VAL A C 1
ATOM 671 O O . VAL A 1 84 ? -2.386 0.679 16.777 1.00 94.81 84 VAL A O 1
ATOM 674 N N . LYS A 1 85 ? -3.625 2.104 15.567 1.00 94.50 85 LYS A N 1
ATOM 675 C CA . LYS A 1 85 ? -4.642 2.297 16.609 1.00 94.50 85 LYS A CA 1
ATOM 676 C C . LYS A 1 85 ? -6.035 2.011 16.076 1.00 94.50 85 LYS A C 1
ATOM 678 O O . LYS A 1 85 ? -6.346 2.339 14.937 1.00 94.50 85 LYS A O 1
ATOM 683 N N . ALA A 1 86 ? -6.904 1.476 16.930 1.00 93.06 86 ALA A N 1
ATOM 684 C CA . ALA A 1 86 ? -8.288 1.147 16.587 1.00 93.06 86 ALA A CA 1
ATOM 685 C C . ALA A 1 86 ? -9.055 2.371 16.063 1.00 93.06 86 ALA A C 1
ATOM 687 O O . ALA A 1 86 ? -9.886 2.267 15.178 1.00 93.06 86 ALA A O 1
ATOM 688 N N . TRP A 1 87 ? -8.777 3.572 16.561 1.00 95.00 87 TRP A N 1
ATOM 689 C CA . TRP A 1 87 ? -9.460 4.774 16.076 1.00 95.00 87 TRP A CA 1
ATOM 690 C C . TRP A 1 87 ? -8.874 5.350 14.782 1.00 95.00 87 TRP A C 1
ATOM 692 O O . TRP A 1 87 ? -9.299 6.436 14.395 1.00 95.00 87 TRP A O 1
ATOM 702 N N . TYR A 1 88 ? -7.935 4.661 14.120 1.00 97.12 88 TYR A N 1
ATOM 703 C CA . TYR A 1 88 ? -7.431 5.095 12.820 1.00 97.12 88 TYR A CA 1
ATOM 704 C C . TYR A 1 88 ? -8.551 5.085 11.778 1.00 97.12 88 TYR A C 1
ATOM 706 O O . TYR A 1 88 ? -9.220 4.074 11.565 1.00 97.12 88 TYR A O 1
ATOM 714 N N . ASP A 1 89 ? -8.766 6.235 11.158 1.00 97.06 89 ASP A N 1
ATOM 715 C CA . ASP A 1 89 ? -9.671 6.462 10.045 1.00 97.06 89 ASP A CA 1
ATOM 716 C C . ASP A 1 89 ? -8.932 6.356 8.700 1.00 97.06 89 ASP A C 1
ATOM 718 O O . ASP A 1 89 ? -7.756 5.990 8.628 1.00 97.06 89 ASP A O 1
ATOM 722 N N . VAL A 1 90 ? -9.647 6.668 7.618 1.00 97.00 90 VAL A N 1
ATOM 723 C CA . VAL A 1 90 ? -9.125 6.655 6.244 1.00 97.00 90 VAL A CA 1
ATOM 724 C C . VAL A 1 90 ? -7.817 7.435 6.116 1.00 97.00 90 VAL A C 1
ATOM 726 O O . VAL A 1 90 ? -6.898 6.970 5.446 1.00 97.00 90 VAL A O 1
ATOM 729 N N . GLU A 1 91 ? -7.715 8.616 6.728 1.00 96.88 91 GLU A N 1
ATOM 730 C CA . GLU A 1 91 ? -6.542 9.478 6.579 1.00 96.88 91 GLU A CA 1
ATOM 731 C C . GLU A 1 91 ? -5.331 8.859 7.271 1.00 96.88 91 GLU A C 1
ATOM 733 O O . GLU A 1 91 ? -4.249 8.792 6.687 1.00 96.88 91 GLU A O 1
ATOM 738 N N . GLN A 1 92 ? -5.518 8.359 8.493 1.00 97.69 92 GLN A N 1
ATOM 739 C CA . GLN A 1 92 ? -4.433 7.731 9.240 1.00 97.69 92 GLN A CA 1
ATOM 740 C C . GLN A 1 92 ? -3.968 6.434 8.571 1.00 97.69 92 GLN A C 1
ATOM 742 O O . GLN A 1 92 ? -2.770 6.272 8.369 1.00 97.69 92 GLN A O 1
ATOM 747 N N . VAL A 1 93 ? -4.884 5.565 8.126 1.00 96.94 93 VAL A N 1
ATOM 748 C CA . VAL A 1 93 ? -4.510 4.342 7.387 1.00 96.94 93 VAL A CA 1
ATOM 749 C C . VAL A 1 93 ? -3.800 4.673 6.073 1.00 96.94 93 VAL A C 1
ATOM 751 O O . VAL A 1 93 ? -2.801 4.039 5.744 1.00 96.94 93 VAL A O 1
ATOM 754 N N . THR A 1 94 ? -4.262 5.695 5.345 1.00 97.00 94 THR A N 1
ATOM 755 C CA . THR A 1 94 ? -3.585 6.163 4.125 1.00 97.00 94 THR A CA 1
ATOM 756 C C . THR A 1 94 ? -2.151 6.584 4.421 1.00 97.00 94 THR A C 1
ATOM 758 O O . THR A 1 94 ? -1.246 6.196 3.689 1.00 97.00 94 THR A O 1
ATOM 761 N N . ASN A 1 95 ? -1.934 7.365 5.482 1.00 96.25 95 ASN A N 1
ATOM 762 C CA . ASN A 1 95 ? -0.602 7.842 5.840 1.00 96.25 95 ASN A CA 1
ATOM 763 C C . ASN A 1 95 ? 0.333 6.690 6.223 1.00 96.25 95 ASN A C 1
ATOM 765 O O . ASN A 1 95 ? 1.457 6.682 5.745 1.00 96.25 95 ASN A O 1
ATOM 769 N N . GLU A 1 96 ? -0.124 5.707 7.002 1.00 96.12 96 GLU A N 1
ATOM 770 C CA . GLU A 1 96 ? 0.708 4.545 7.353 1.00 96.12 96 GLU A CA 1
ATOM 771 C C . GLU A 1 96 ? 1.131 3.744 6.114 1.00 96.12 96 GLU A C 1
ATOM 773 O O . GLU A 1 96 ? 2.289 3.359 5.987 1.00 96.12 96 GLU A O 1
ATOM 778 N N . ILE A 1 97 ? 0.218 3.534 5.158 1.00 94.31 97 ILE A N 1
ATOM 779 C CA . ILE A 1 97 ? 0.545 2.823 3.914 1.00 94.31 97 ILE A CA 1
ATOM 780 C C . ILE A 1 97 ? 1.486 3.656 3.039 1.00 94.31 97 ILE A C 1
ATOM 782 O O . ILE A 1 97 ? 2.404 3.101 2.448 1.00 94.31 97 ILE A O 1
ATOM 786 N N . CYS A 1 98 ? 1.293 4.975 2.958 1.00 93.50 98 CYS A N 1
ATOM 787 C CA . CYS A 1 98 ? 2.204 5.837 2.201 1.00 93.50 98 CYS A CA 1
ATOM 788 C C . CYS A 1 98 ? 3.602 5.847 2.815 1.00 93.50 98 CYS A C 1
ATOM 790 O O . CYS A 1 98 ? 4.553 5.635 2.081 1.00 93.50 98 CYS A O 1
ATOM 792 N N . ASN A 1 99 ? 3.718 6.017 4.136 1.00 93.31 99 ASN A N 1
ATOM 793 C CA . ASN A 1 99 ? 5.004 5.988 4.833 1.00 93.31 99 ASN A CA 1
ATOM 794 C C . ASN A 1 99 ? 5.709 4.646 4.614 1.00 93.31 99 ASN A C 1
ATOM 796 O O . ASN A 1 99 ? 6.889 4.625 4.293 1.00 93.31 99 ASN A O 1
ATOM 800 N N . LEU A 1 100 ? 4.967 3.535 4.706 1.00 91.50 100 LEU A N 1
ATOM 801 C CA . LEU A 1 100 ? 5.504 2.219 4.385 1.00 91.50 100 LEU A CA 1
ATOM 802 C C . LEU A 1 100 ? 6.052 2.177 2.957 1.00 91.50 100 LEU A C 1
ATOM 804 O O . LEU A 1 100 ? 7.151 1.696 2.746 1.00 91.50 100 LEU A O 1
ATOM 808 N N . LEU A 1 101 ? 5.298 2.634 1.960 1.00 89.31 101 LEU A N 1
ATOM 809 C CA . LEU A 1 101 ? 5.771 2.592 0.577 1.00 89.31 101 LEU A CA 1
ATOM 810 C C . LEU A 1 101 ? 6.947 3.552 0.341 1.00 89.31 101 LEU A C 1
ATOM 812 O O . LEU A 1 101 ? 7.857 3.200 -0.399 1.00 89.31 101 LEU A O 1
ATOM 816 N N . GLU A 1 102 ? 6.958 4.721 0.980 1.00 89.19 102 GLU A N 1
ATOM 817 C CA . GLU A 1 102 ? 8.066 5.685 0.936 1.00 89.19 102 GLU A CA 1
ATOM 818 C C . GLU A 1 102 ? 9.353 5.098 1.534 1.00 89.19 102 GLU A C 1
ATOM 820 O O . GLU A 1 102 ? 10.405 5.218 0.917 1.00 89.19 102 GLU A O 1
ATOM 825 N N . ASP A 1 103 ? 9.276 4.393 2.669 1.00 88.81 103 ASP A N 1
ATOM 826 C CA . ASP A 1 103 ? 10.440 3.788 3.342 1.00 88.81 103 ASP A CA 1
ATOM 827 C C . ASP A 1 103 ? 11.178 2.743 2.481 1.00 88.81 103 ASP A C 1
ATOM 829 O O . ASP A 1 103 ? 12.337 2.422 2.754 1.00 88.81 103 ASP A O 1
ATOM 833 N N . TYR A 1 104 ? 10.520 2.216 1.444 1.00 85.88 104 TYR A N 1
ATOM 834 C CA . TYR A 1 104 ? 11.079 1.237 0.508 1.00 85.88 104 TYR A CA 1
ATOM 835 C C . TYR A 1 104 ? 11.204 1.771 -0.930 1.00 85.88 104 TYR A C 1
ATOM 837 O O . TYR A 1 104 ? 11.399 0.975 -1.847 1.00 85.88 104 TYR A O 1
ATOM 845 N N . ASP A 1 105 ? 11.084 3.087 -1.145 1.00 83.25 105 ASP A N 1
ATOM 846 C CA . ASP A 1 105 ? 11.120 3.724 -2.473 1.00 83.25 105 ASP A CA 1
ATOM 847 C C . ASP A 1 105 ? 10.076 3.141 -3.454 1.00 83.25 105 ASP A C 1
ATOM 849 O O . ASP A 1 105 ? 10.316 3.000 -4.650 1.00 83.25 105 ASP A O 1
ATOM 853 N N . LEU A 1 106 ? 8.899 2.767 -2.941 1.00 84.12 106 LEU A N 1
ATOM 854 C CA . LEU A 1 106 ? 7.783 2.168 -3.686 1.00 84.12 106 LEU A CA 1
ATOM 855 C C . LEU A 1 106 ? 6.605 3.129 -3.883 1.00 84.12 106 LEU A C 1
ATOM 857 O O . LEU A 1 106 ? 5.567 2.721 -4.416 1.00 84.12 106 LEU A O 1
ATOM 861 N N . LEU A 1 107 ? 6.733 4.3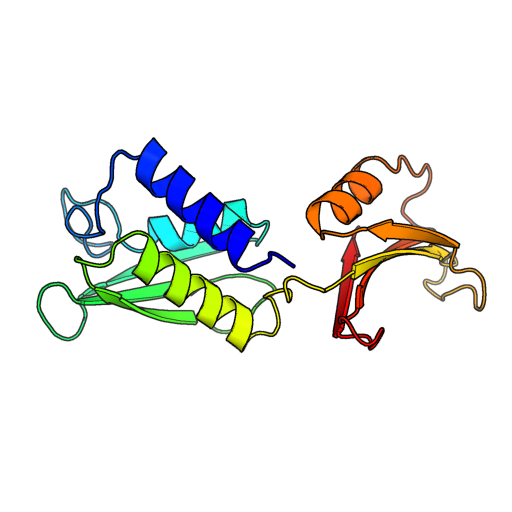77 -3.428 1.00 84.50 107 LEU A N 1
ATOM 862 C CA . LEU A 1 107 ? 5.749 5.429 -3.646 1.00 84.50 107 LEU A CA 1
ATOM 863 C C . LEU A 1 107 ? 6.239 6.386 -4.732 1.00 84.50 107 LEU A C 1
ATOM 865 O O . LEU A 1 107 ? 7.327 6.944 -4.648 1.00 84.50 107 LEU A O 1
ATOM 869 N N . SER A 1 108 ? 5.397 6.584 -5.741 1.00 80.38 108 SER A N 1
ATOM 870 C CA . SER A 1 108 ? 5.673 7.498 -6.842 1.00 80.38 108 SER A CA 1
ATOM 871 C C . SER A 1 108 ? 5.317 8.934 -6.469 1.00 80.38 108 SER A C 1
ATOM 873 O O . SER A 1 108 ? 4.255 9.193 -5.886 1.00 80.38 108 SER A O 1
ATOM 875 N N . ASP A 1 109 ? 6.164 9.874 -6.880 1.00 76.19 109 ASP A N 1
ATOM 876 C CA . ASP A 1 109 ? 5.863 11.297 -6.807 1.00 76.19 109 ASP A CA 1
ATOM 877 C C . ASP A 1 109 ? 4.779 11.668 -7.833 1.00 76.19 109 ASP A C 1
ATOM 879 O O . ASP A 1 109 ? 4.677 11.112 -8.932 1.00 76.19 109 ASP A O 1
ATOM 883 N N . ASP A 1 110 ? 3.933 12.642 -7.491 1.00 69.31 110 ASP A N 1
ATOM 884 C CA . ASP A 1 110 ? 2.777 12.998 -8.325 1.00 69.31 110 ASP A CA 1
ATOM 885 C C . ASP A 1 110 ? 3.171 13.489 -9.731 1.00 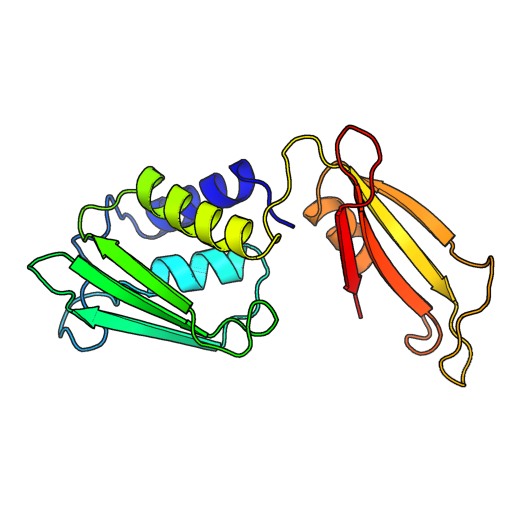69.31 110 ASP A C 1
ATOM 887 O O . ASP A 1 110 ? 2.409 13.282 -10.686 1.00 69.31 110 ASP A O 1
ATOM 891 N N . ASP A 1 111 ? 4.373 14.055 -9.849 1.00 73.56 111 ASP A N 1
ATOM 892 C CA . ASP A 1 111 ? 4.962 14.606 -11.071 1.00 73.56 111 ASP A CA 1
ATOM 893 C C . ASP A 1 111 ? 5.791 13.581 -11.873 1.00 73.56 111 ASP A C 1
ATOM 895 O O . ASP A 1 111 ? 6.329 13.926 -12.926 1.00 73.56 111 ASP A O 1
ATOM 899 N N . ASN A 1 112 ? 5.904 12.333 -11.402 1.00 80.75 112 ASN A N 1
ATOM 900 C CA . ASN A 1 112 ? 6.709 11.320 -12.080 1.00 80.75 112 ASN A CA 1
ATOM 901 C C . ASN A 1 112 ? 6.047 10.860 -13.380 1.00 80.75 112 ASN A C 1
ATOM 903 O O . ASN A 1 112 ? 4.816 10.717 -13.461 1.00 80.75 112 ASN A O 1
ATOM 907 N N . LYS A 1 113 ? 6.897 10.584 -14.372 1.00 85.38 113 LYS A N 1
ATOM 908 C CA . LYS A 1 113 ? 6.538 9.994 -15.664 1.00 85.38 113 LYS A CA 1
ATOM 909 C C . LYS A 1 113 ? 7.110 8.585 -15.770 1.00 85.38 113 LYS A C 1
ATOM 911 O O . LYS A 1 113 ? 8.186 8.292 -15.255 1.00 85.38 113 LYS A O 1
ATOM 916 N N . PHE A 1 114 ? 6.410 7.732 -16.497 1.00 85.69 114 PHE A N 1
ATOM 917 C CA . PHE A 1 114 ? 6.783 6.339 -16.695 1.00 85.69 114 PHE A CA 1
ATOM 918 C C . PHE A 1 114 ? 7.113 6.096 -18.156 1.00 85.69 114 PHE A C 1
ATOM 920 O O . PHE A 1 114 ? 6.339 6.469 -19.029 1.00 85.69 114 PHE A O 1
ATOM 927 N N . GLU A 1 115 ? 8.237 5.461 -18.438 1.00 89.69 115 GLU A N 1
ATOM 928 C CA . GLU A 1 115 ? 8.628 5.041 -19.777 1.00 89.69 115 GLU A CA 1
ATOM 929 C C . GLU A 1 115 ? 8.483 3.531 -19.902 1.00 89.69 115 GLU A C 1
ATOM 931 O O . GLU A 1 115 ? 8.990 2.787 -19.067 1.00 89.69 115 GLU A O 1
ATOM 936 N N . VAL A 1 116 ? 7.828 3.069 -20.965 1.00 86.62 116 VAL A N 1
ATOM 937 C CA . VAL A 1 116 ? 7.822 1.644 -21.307 1.00 86.62 116 VAL A CA 1
ATOM 938 C C . VAL A 1 116 ? 8.900 1.380 -22.351 1.00 86.62 116 VAL A C 1
ATOM 940 O O . VAL A 1 116 ? 8.834 1.912 -23.465 1.00 86.62 116 VAL A O 1
ATOM 943 N N . LEU A 1 117 ? 9.857 0.524 -22.000 1.00 88.44 117 LEU A N 1
ATOM 944 C CA . LEU A 1 117 ? 10.905 0.030 -22.889 1.00 88.44 117 LEU A CA 1
ATOM 945 C C . LEU A 1 117 ? 10.732 -1.469 -23.128 1.00 88.44 117 LEU A C 1
ATOM 947 O O . LEU A 1 117 ? 10.415 -2.229 -22.215 1.00 88.44 117 LEU A O 1
ATOM 951 N N . VAL A 1 118 ? 10.988 -1.904 -24.358 1.00 84.56 118 VAL A N 1
ATOM 952 C CA . VAL A 1 118 ? 11.098 -3.323 -24.706 1.00 84.56 118 VAL A CA 1
ATOM 953 C C . VAL A 1 118 ? 12.533 -3.606 -25.112 1.00 84.56 118 VAL A C 1
ATOM 955 O O . VAL A 1 118 ? 12.973 -3.164 -26.173 1.00 84.56 118 VAL A O 1
ATOM 958 N N . ALA A 1 119 ? 13.245 -4.363 -24.286 1.00 83.00 119 ALA A N 1
ATOM 959 C CA . ALA A 1 119 ? 14.591 -4.818 -24.584 1.00 83.00 119 ALA A CA 1
ATOM 960 C C . ALA A 1 119 ? 14.539 -6.147 -25.340 1.00 83.00 119 ALA A C 1
ATOM 962 O O . ALA A 1 119 ? 13.820 -7.068 -24.948 1.00 83.00 119 ALA A O 1
ATOM 963 N N . LEU A 1 120 ? 15.319 -6.267 -26.415 1.00 78.19 120 LEU A N 1
ATOM 964 C 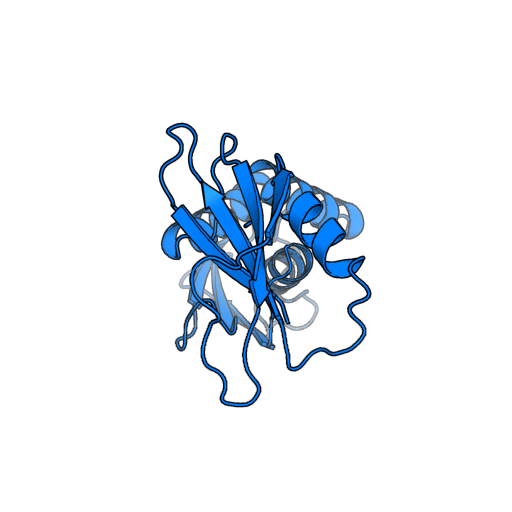CA . LEU A 1 120 ? 15.489 -7.533 -27.127 1.00 78.19 120 LEU A CA 1
ATOM 965 C C . LEU A 1 120 ? 16.587 -8.369 -26.468 1.00 78.19 120 LEU A C 1
ATOM 967 O O . LEU A 1 120 ? 17.707 -7.898 -26.251 1.00 78.19 120 LEU A O 1
ATOM 971 N N . ILE A 1 121 ? 16.277 -9.638 -26.221 1.00 79.38 121 ILE A N 1
ATOM 972 C CA . ILE A 1 121 ? 17.175 -10.597 -25.578 1.00 79.38 121 ILE A CA 1
ATOM 973 C C . ILE A 1 121 ? 17.493 -11.706 -26.572 1.00 79.38 121 ILE A C 1
ATOM 975 O O . ILE A 1 121 ? 16.631 -12.192 -27.307 1.00 79.38 121 ILE A O 1
ATOM 979 N N . ARG A 1 122 ? 18.755 -12.122 -26.595 1.00 74.00 122 ARG A N 1
ATOM 980 C CA . ARG A 1 122 ? 19.206 -13.288 -27.354 1.00 74.00 122 ARG A CA 1
ATOM 981 C C . ARG A 1 122 ? 18.829 -14.585 -26.639 1.00 74.00 122 ARG A C 1
ATOM 983 O O . ARG A 1 122 ? 18.602 -14.607 -25.436 1.00 74.00 122 ARG A O 1
ATOM 990 N N . GLU A 1 123 ? 18.864 -15.701 -27.367 1.00 77.31 123 GLU A N 1
ATOM 991 C CA . GLU A 1 123 ? 18.604 -17.036 -26.798 1.00 77.31 123 GLU A CA 1
ATOM 992 C C . GLU A 1 123 ? 19.547 -17.414 -25.637 1.00 77.31 123 GLU A C 1
ATOM 994 O O . GLU A 1 123 ? 19.205 -18.266 -24.822 1.00 77.31 123 GLU A O 1
ATOM 999 N N . ASP A 1 124 ? 20.723 -16.786 -25.545 1.00 79.06 124 ASP A N 1
ATOM 1000 C CA . ASP A 1 124 ? 21.690 -16.984 -24.458 1.00 79.06 124 ASP A CA 1
ATOM 1001 C C . ASP A 1 124 ? 21.442 -16.087 -23.227 1.00 79.06 124 ASP A C 1
ATOM 1003 O O . ASP A 1 124 ? 22.227 -16.121 -22.279 1.00 79.06 124 ASP A O 1
ATOM 1007 N N . GLY A 1 125 ? 20.362 -15.296 -23.232 1.00 72.19 125 GLY A N 1
ATOM 1008 C CA . GLY A 1 125 ? 19.995 -14.371 -22.159 1.00 72.19 125 GLY A CA 1
ATOM 1009 C C . GLY A 1 125 ? 20.729 -13.026 -22.194 1.00 72.19 125 GLY A C 1
ATOM 1010 O O . GLY A 1 125 ? 20.521 -12.207 -21.303 1.00 72.19 125 GLY A O 1
ATOM 1011 N N . SER A 1 126 ? 21.591 -12.773 -23.186 1.00 77.94 126 SER A N 1
ATOM 1012 C CA . SER A 1 126 ? 22.270 -11.480 -23.324 1.00 77.94 126 SER A CA 1
ATOM 1013 C C . SER A 1 126 ? 21.412 -10.444 -24.055 1.00 77.94 126 SER A C 1
ATOM 1015 O O . SER A 1 126 ? 20.709 -10.764 -25.018 1.00 77.94 126 SER A O 1
ATOM 1017 N N . TYR A 1 127 ? 21.504 -9.182 -23.628 1.00 76.44 127 TYR A N 1
ATOM 1018 C CA . TYR A 1 127 ? 20.841 -8.065 -24.300 1.00 76.44 127 TYR A CA 1
ATOM 1019 C C . TYR A 1 127 ? 21.445 -7.805 -25.676 1.00 76.44 127 TYR A C 1
ATOM 1021 O O . TYR A 1 127 ? 22.664 -7.866 -25.887 1.00 76.44 127 TYR A O 1
ATOM 1029 N N . VAL A 1 128 ? 20.583 -7.458 -26.626 1.00 75.44 128 VAL A N 1
ATOM 1030 C CA . VAL A 1 128 ? 21.021 -6.872 -27.886 1.00 75.44 128 VAL A CA 1
ATOM 1031 C C . VAL A 1 128 ? 21.235 -5.375 -27.648 1.00 75.44 128 VAL A C 1
ATOM 1033 O O . VAL A 1 128 ? 20.276 -4.613 -27.607 1.00 75.44 128 VAL A O 1
ATOM 1036 N N . ASN A 1 129 ? 22.494 -4.953 -27.477 1.00 61.41 129 ASN A N 1
ATOM 1037 C CA . ASN A 1 129 ? 22.842 -3.534 -27.305 1.00 61.41 129 ASN A CA 1
ATOM 1038 C C . ASN A 1 129 ? 22.175 -2.643 -28.375 1.00 61.41 129 ASN A C 1
ATOM 1040 O O . ASN A 1 129 ? 22.063 -3.047 -29.536 1.00 61.41 129 ASN A O 1
ATOM 1044 N N . ASP A 1 130 ? 21.772 -1.434 -27.973 1.00 63.97 130 ASP A N 1
ATOM 1045 C CA . ASP A 1 130 ? 21.152 -0.392 -28.812 1.00 63.97 130 ASP A CA 1
ATOM 1046 C C . ASP A 1 130 ? 19.820 -0.790 -29.481 1.00 63.97 130 ASP A C 1
ATOM 1048 O O . ASP A 1 130 ? 19.426 -0.199 -30.487 1.00 63.97 130 ASP A O 1
ATOM 1052 N N . SER A 1 131 ? 19.126 -1.803 -28.949 1.00 65.88 131 SER A N 1
ATOM 1053 C CA . SER A 1 131 ? 17.883 -2.328 -29.538 1.00 65.88 131 SER A CA 1
ATOM 1054 C C . SER A 1 131 ? 16.637 -2.092 -28.690 1.00 65.88 131 SER A C 1
ATOM 1056 O O . SER A 1 131 ? 15.581 -2.628 -29.027 1.00 65.88 131 SER A O 1
ATOM 1058 N N . ASP A 1 132 ? 16.747 -1.315 -27.613 1.00 75.25 132 ASP A N 1
ATOM 1059 C CA . ASP A 1 132 ? 15.607 -1.018 -26.755 1.00 75.25 132 ASP A CA 1
ATOM 1060 C C . ASP A 1 132 ? 14.583 -0.202 -27.541 1.00 75.25 132 ASP A C 1
ATOM 1062 O O . ASP A 1 132 ? 14.865 0.873 -28.080 1.00 75.25 132 ASP A O 1
ATOM 1066 N N . ILE A 1 133 ? 13.379 -0.750 -27.645 1.00 80.81 133 ILE A N 1
ATOM 1067 C CA . ILE A 1 133 ? 12.272 -0.099 -28.324 1.00 80.81 133 ILE A CA 1
ATOM 1068 C C . ILE A 1 133 ? 11.507 0.685 -27.272 1.00 80.81 133 ILE A C 1
ATOM 1070 O O . ILE A 1 133 ? 10.791 0.112 -26.449 1.00 80.81 133 ILE A O 1
ATOM 1074 N N . GLN A 1 134 ? 11.636 2.006 -27.328 1.00 85.94 134 GLN A N 1
ATOM 1075 C CA . GLN A 1 134 ? 10.789 2.893 -26.553 1.00 85.94 134 GLN A CA 1
ATOM 1076 C C . GLN A 1 134 ? 9.366 2.861 -27.106 1.00 85.94 134 GLN A C 1
ATOM 1078 O O . GLN A 1 134 ? 9.118 3.208 -28.263 1.00 85.94 134 GLN A O 1
ATOM 1083 N N . ILE A 1 135 ? 8.426 2.447 -26.264 1.00 86.81 135 ILE A N 1
ATOM 1084 C CA . ILE A 1 135 ? 7.009 2.388 -26.616 1.00 86.81 135 ILE A CA 1
ATOM 1085 C C . ILE A 1 135 ? 6.355 3.748 -26.387 1.00 86.81 135 ILE A C 1
ATOM 1087 O O . ILE A 1 135 ? 5.585 4.214 -27.228 1.00 86.81 135 ILE A O 1
ATOM 1091 N N . GLY A 1 136 ? 6.676 4.401 -25.270 1.00 87.38 136 GLY A N 1
ATOM 1092 C CA . GLY A 1 136 ? 6.164 5.727 -24.952 1.00 87.38 136 GLY A CA 1
ATOM 1093 C C . GLY A 1 136 ? 6.354 6.118 -23.493 1.00 87.38 136 GLY A C 1
ATOM 1094 O O . GLY A 1 136 ? 6.818 5.318 -22.679 1.00 87.38 136 GLY A O 1
ATOM 1095 N N . PHE A 1 137 ? 5.956 7.357 -23.198 1.00 88.94 137 PHE A N 1
ATOM 1096 C CA . PHE A 1 137 ? 5.844 7.893 -21.845 1.00 88.94 137 PHE A CA 1
ATOM 1097 C C . PHE A 1 137 ? 4.380 7.951 -21.399 1.00 88.94 137 PHE A C 1
ATOM 1099 O O . PHE A 1 137 ? 3.488 8.198 -22.216 1.00 88.94 137 PHE A O 1
ATOM 1106 N N . TYR A 1 138 ? 4.160 7.768 -20.102 1.00 87.25 138 TYR A N 1
ATOM 1107 C CA . TYR A 1 138 ? 2.859 7.709 -19.448 1.00 87.25 138 TYR A CA 1
ATOM 1108 C C . TYR A 1 138 ? 2.888 8.505 -18.145 1.00 87.25 138 TYR A C 1
ATOM 1110 O O . TYR A 1 138 ? 3.916 8.569 -17.471 1.00 87.25 138 TYR A O 1
ATOM 1118 N N . ASP A 1 139 ? 1.747 9.069 -17.759 1.00 82.94 139 ASP A N 1
ATOM 1119 C CA . ASP A 1 139 ? 1.640 9.912 -16.560 1.00 82.94 139 ASP A CA 1
ATOM 1120 C C . ASP A 1 139 ? 1.380 9.085 -15.283 1.00 82.94 139 ASP A C 1
ATOM 1122 O O . ASP A 1 139 ? 1.325 9.623 -14.171 1.00 82.94 139 ASP A O 1
ATOM 1126 N N . SER A 1 140 ? 1.186 7.768 -15.424 1.00 78.50 140 SER A N 1
ATOM 1127 C CA . SER A 1 140 ? 0.958 6.834 -14.319 1.00 78.50 140 SER A CA 1
ATOM 1128 C C . SER A 1 140 ? 1.499 5.435 -14.611 1.00 78.50 140 SER A C 1
ATOM 1130 O O . SER A 1 140 ? 1.596 5.004 -15.765 1.00 78.50 140 SER A O 1
ATOM 1132 N N . PHE A 1 141 ? 1.811 4.706 -13.539 1.00 79.25 141 PHE A N 1
ATOM 1133 C CA . PHE A 1 141 ? 2.268 3.325 -13.620 1.00 79.25 141 PHE A CA 1
ATOM 1134 C C . PHE A 1 141 ? 1.178 2.396 -14.158 1.00 79.25 141 PHE A C 1
ATOM 1136 O O . PHE A 1 141 ? 1.469 1.493 -14.933 1.00 79.25 141 PHE A O 1
ATOM 1143 N N . GLU A 1 142 ? -0.081 2.620 -13.788 1.00 79.81 142 GLU A N 1
ATOM 1144 C CA . GLU A 1 142 ? -1.221 1.811 -14.214 1.00 79.81 142 GLU A CA 1
ATOM 1145 C C . GLU A 1 142 ? -1.458 1.925 -15.720 1.00 79.81 142 GLU A C 1
ATOM 1147 O O . GLU A 1 142 ? -1.764 0.924 -16.367 1.00 79.81 142 GLU A O 1
ATOM 1152 N N . GLU A 1 143 ? -1.287 3.116 -16.302 1.00 82.62 143 GLU A N 1
ATOM 1153 C CA . GLU A 1 143 ? -1.356 3.304 -17.753 1.00 82.62 143 GLU A CA 1
ATOM 1154 C C . GLU A 1 143 ? -0.212 2.586 -18.467 1.00 82.62 143 GLU A C 1
ATOM 1156 O O . GLU A 1 143 ? -0.465 1.843 -19.419 1.00 82.62 143 GLU A O 1
ATOM 1161 N N . ALA A 1 144 ? 1.021 2.749 -17.976 1.00 83.94 144 ALA A N 1
ATOM 1162 C CA . ALA A 1 144 ? 2.188 2.047 -18.502 1.00 83.94 144 ALA A CA 1
ATOM 1163 C C . ALA A 1 144 ? 1.994 0.521 -18.427 1.00 83.94 144 ALA A C 1
ATOM 1165 O O . ALA A 1 144 ? 2.117 -0.182 -19.431 1.00 83.94 144 ALA A O 1
ATOM 1166 N N . LYS A 1 145 ? 1.570 0.004 -17.268 1.00 82.50 145 LYS A N 1
ATOM 1167 C CA . LYS A 1 145 ? 1.291 -1.419 -17.049 1.00 82.50 145 LYS A CA 1
ATOM 1168 C C . LYS A 1 145 ? 0.152 -1.923 -17.932 1.00 82.50 145 LYS A C 1
ATOM 1170 O O . LYS A 1 145 ? 0.268 -2.998 -18.508 1.00 82.50 145 LYS A O 1
ATOM 1175 N N . ALA A 1 146 ? -0.930 -1.164 -18.090 1.00 84.31 146 ALA A N 1
ATOM 1176 C CA . ALA A 1 146 ? -2.043 -1.549 -18.956 1.00 84.31 146 ALA A CA 1
ATOM 1177 C C . ALA A 1 146 ? -1.647 -1.608 -20.439 1.00 84.31 146 ALA A C 1
ATOM 1179 O O . ALA A 1 146 ? -2.296 -2.313 -21.216 1.00 84.31 146 ALA A O 1
ATOM 1180 N N . VAL A 1 147 ? -0.620 -0.859 -20.850 1.00 85.69 147 VAL A N 1
ATOM 1181 C CA . VAL A 1 147 ? -0.008 -1.006 -22.173 1.00 85.69 147 VAL A CA 1
ATOM 1182 C C . VAL A 1 147 ? 0.799 -2.298 -22.243 1.00 85.69 147 VAL A C 1
ATOM 1184 O O . VAL A 1 147 ? 0.567 -3.070 -23.171 1.00 85.69 147 VAL A O 1
ATOM 1187 N N . CYS A 1 148 ? 1.652 -2.576 -21.253 1.00 82.62 148 CYS A N 1
ATOM 1188 C CA . CYS A 1 148 ? 2.413 -3.828 -21.174 1.00 82.62 148 CYS A CA 1
ATOM 1189 C C . CYS A 1 148 ? 1.496 -5.063 -21.201 1.00 82.62 148 CYS A C 1
ATOM 1191 O O . CYS A 1 148 ? 1.701 -5.959 -22.012 1.00 82.62 148 CYS A O 1
ATOM 1193 N N . ASP A 1 149 ? 0.423 -5.074 -20.403 1.00 82.50 149 ASP A N 1
ATOM 1194 C CA . ASP A 1 149 ? -0.541 -6.184 -20.315 1.00 82.50 149 ASP A CA 1
ATOM 1195 C C . ASP A 1 149 ? -1.275 -6.452 -21.650 1.00 82.50 149 ASP A C 1
ATOM 1197 O O . ASP A 1 149 ? -1.820 -7.536 -21.864 1.00 82.50 149 ASP A O 1
ATOM 1201 N N . LYS A 1 150 ? -1.330 -5.464 -22.557 1.00 83.81 150 LYS A N 1
ATOM 1202 C CA . LYS A 1 150 ? -1.938 -5.593 -23.895 1.00 83.81 150 LYS A CA 1
ATOM 1203 C C . LYS A 1 150 ? -0.945 -6.019 -24.969 1.00 83.81 150 LYS A C 1
ATOM 1205 O O . LYS A 1 150 ? -1.370 -6.284 -26.097 1.00 83.81 150 LYS A O 1
ATOM 1210 N N . MET A 1 151 ? 0.349 -6.032 -24.668 1.00 80.38 151 MET A N 1
ATOM 1211 C CA . MET A 1 151 ? 1.353 -6.468 -25.624 1.00 80.38 151 MET A CA 1
ATOM 1212 C C . MET A 1 151 ? 1.284 -7.985 -25.755 1.00 80.38 151 MET A C 1
ATOM 1214 O O . MET A 1 151 ? 1.798 -8.733 -24.930 1.00 80.38 151 MET A O 1
ATOM 1218 N N . ASP A 1 152 ? 0.625 -8.439 -26.818 1.00 70.62 152 ASP A N 1
ATOM 1219 C CA . ASP A 1 152 ? 0.660 -9.840 -27.220 1.00 70.62 152 ASP A CA 1
ATOM 1220 C C . ASP A 1 152 ? 1.952 -10.091 -27.979 1.00 70.62 152 ASP A C 1
ATOM 1222 O O . ASP A 1 152 ? 2.066 -9.908 -29.198 1.00 70.62 152 ASP A O 1
ATOM 1226 N N . PHE A 1 153 ? 2.969 -10.446 -27.222 1.00 68.69 153 PHE A N 1
ATOM 1227 C CA . PHE A 1 153 ? 4.222 -10.795 -27.816 1.00 68.69 153 PHE A CA 1
ATOM 1228 C C . PHE A 1 153 ? 4.268 -12.309 -28.090 1.00 68.69 153 PHE A C 1
ATOM 1230 O O . PHE A 1 153 ? 4.075 -13.148 -27.209 1.00 68.69 153 PHE A O 1
ATOM 1237 N N . GLN A 1 154 ? 4.556 -12.671 -29.339 1.00 59.47 154 GLN A N 1
ATOM 1238 C CA . GLN A 1 154 ? 4.418 -14.050 -29.815 1.00 59.47 154 GLN A CA 1
ATOM 1239 C C . GLN A 1 154 ? 5.508 -15.019 -29.309 1.00 59.47 154 GLN A C 1
ATOM 1241 O O . GLN A 1 154 ? 5.367 -16.229 -29.494 1.00 59.47 154 GLN A O 1
ATOM 1246 N N . THR A 1 155 ? 6.590 -14.529 -28.688 1.00 60.53 155 THR A N 1
ATOM 1247 C CA . THR A 1 155 ? 7.750 -15.347 -28.266 1.00 60.53 155 THR A CA 1
ATOM 1248 C C . THR A 1 155 ? 8.409 -14.846 -26.961 1.00 60.53 155 THR A C 1
ATOM 1250 O O . THR A 1 155 ? 9.477 -14.233 -27.038 1.00 60.53 155 THR A O 1
ATOM 1253 N N . PRO A 1 156 ? 7.837 -15.133 -25.767 1.00 58.56 156 PRO A N 1
ATOM 1254 C CA . PRO A 1 156 ? 8.222 -14.546 -24.457 1.00 58.56 156 PRO A CA 1
ATOM 1255 C C . PRO A 1 156 ? 9.691 -14.632 -24.076 1.00 58.56 156 PRO A C 1
ATOM 1257 O O . PRO A 1 156 ? 10.181 -13.841 -23.285 1.00 58.56 156 PRO A O 1
ATOM 1260 N N . SER A 1 157 ? 10.415 -15.578 -24.661 1.00 63.19 157 SER A N 1
ATOM 1261 C CA . SER A 1 157 ? 11.819 -15.830 -24.371 1.00 63.19 157 SER A CA 1
ATOM 1262 C C . SER A 1 157 ? 12.806 -14.873 -25.054 1.00 63.19 157 SER A C 1
ATOM 1264 O O . SER A 1 157 ? 14.003 -15.063 -24.878 1.00 63.19 157 SER A O 1
ATOM 1266 N N . MET A 1 158 ? 12.351 -13.911 -25.869 1.00 71.25 158 MET A N 1
ATOM 1267 C CA . MET A 1 158 ? 13.235 -13.027 -26.657 1.00 71.25 158 MET A CA 1
ATOM 1268 C C . MET A 1 158 ? 13.076 -11.530 -26.362 1.00 71.25 158 MET A C 1
ATOM 1270 O O . MET A 1 158 ? 13.698 -10.705 -27.035 1.00 71.25 158 MET A O 1
ATOM 1274 N N . TYR A 1 159 ? 12.264 -11.156 -25.377 1.00 76.25 159 TYR A N 1
ATOM 1275 C CA . TYR A 1 159 ? 12.122 -9.764 -24.962 1.00 76.25 159 TYR A CA 1
ATOM 1276 C C . TYR A 1 159 ? 11.868 -9.649 -23.467 1.00 76.25 159 TYR A C 1
ATOM 1278 O O . TYR A 1 159 ? 11.312 -10.541 -22.829 1.00 76.25 159 TYR A O 1
ATOM 1286 N N . GLU A 1 160 ? 12.266 -8.506 -22.937 1.00 82.50 160 GLU A N 1
ATOM 1287 C CA . GLU A 1 160 ? 11.951 -8.054 -21.594 1.00 82.50 160 GLU A CA 1
ATOM 1288 C C . GLU A 1 160 ? 11.265 -6.706 -21.689 1.00 82.50 160 GLU A C 1
ATOM 1290 O O . GLU A 1 160 ? 11.674 -5.849 -22.473 1.00 82.50 160 GLU A O 1
ATOM 1295 N N . VAL A 1 161 ? 10.223 -6.524 -20.885 1.00 83.44 161 VAL A N 1
ATOM 1296 C CA . VAL A 1 161 ? 9.537 -5.243 -20.786 1.00 83.44 161 VAL A CA 1
ATOM 1297 C C . VAL A 1 161 ? 9.941 -4.581 -19.486 1.00 83.44 161 VAL A C 1
ATOM 1299 O O . VAL A 1 161 ? 9.863 -5.188 -18.417 1.00 83.44 161 VAL A O 1
ATOM 1302 N N . TYR A 1 162 ? 10.341 -3.326 -19.596 1.00 85.62 162 TYR A N 1
ATOM 1303 C CA . TYR A 1 162 ? 10.688 -2.469 -18.480 1.00 85.62 162 TYR A CA 1
ATOM 1304 C C . TYR A 1 162 ? 9.700 -1.322 -18.410 1.00 85.62 162 TYR A C 1
ATOM 1306 O O . TYR A 1 162 ? 9.326 -0.743 -19.432 1.00 85.62 162 TYR A O 1
ATOM 1314 N N . ILE A 1 163 ? 9.299 -0.989 -17.191 1.00 84.31 163 ILE A N 1
ATOM 1315 C CA . ILE A 1 163 ? 8.686 0.293 -16.881 1.00 84.31 163 ILE A CA 1
ATOM 1316 C C . ILE A 1 163 ? 9.700 1.075 -16.060 1.00 84.31 163 ILE A C 1
ATOM 1318 O O . ILE A 1 163 ? 9.893 0.766 -14.887 1.00 84.31 163 ILE A O 1
ATOM 1322 N N . ASN A 1 164 ? 10.334 2.067 -16.675 1.00 87.38 164 ASN A N 1
ATOM 1323 C CA . ASN A 1 164 ? 11.217 2.996 -15.982 1.00 87.38 164 ASN A CA 1
ATOM 1324 C C . ASN A 1 164 ? 10.390 4.142 -15.411 1.00 87.38 164 ASN A C 1
ATOM 1326 O O . ASN A 1 164 ? 9.488 4.658 -16.070 1.00 87.38 164 ASN A O 1
ATOM 1330 N N . GLU A 1 165 ? 10.728 4.577 -14.212 1.00 85.44 165 GLU A N 1
ATOM 1331 C CA . GLU A 1 165 ? 10.158 5.743 -13.564 1.00 85.44 165 GLU A CA 1
ATOM 1332 C C . GLU A 1 165 ? 11.176 6.881 -13.562 1.00 85.44 165 GLU A C 1
ATOM 1334 O O . GLU A 1 165 ? 12.350 6.689 -13.240 1.00 85.44 165 GLU A O 1
ATOM 1339 N N . TYR A 1 166 ? 10.710 8.073 -13.920 1.00 84.31 166 TYR A N 1
ATOM 1340 C CA . TYR A 1 166 ? 11.502 9.293 -13.915 1.00 84.31 166 TYR A CA 1
ATOM 1341 C C . TYR A 1 166 ? 10.811 10.368 -13.093 1.00 84.31 166 TYR A C 1
ATOM 1343 O O . TYR A 1 166 ? 9.587 10.519 -13.167 1.00 84.31 166 TYR A O 1
ATOM 1351 N N . ASP A 1 167 ? 11.606 11.143 -12.363 1.00 81.81 167 ASP A N 1
ATOM 1352 C CA . ASP A 1 167 ? 11.119 12.284 -11.607 1.00 81.81 167 ASP A CA 1
ATOM 1353 C C . ASP A 1 167 ? 10.797 13.484 -12.517 1.00 81.81 167 ASP A C 1
ATOM 1355 O O . ASP A 1 167 ? 11.015 13.479 -13.734 1.00 81.81 167 ASP A O 1
ATOM 1359 N N . LYS A 1 168 ? 10.293 14.563 -11.915 1.00 80.19 168 LYS A N 1
ATOM 1360 C CA . LYS A 1 168 ? 9.983 15.819 -12.622 1.00 80.19 168 LYS A CA 1
ATOM 1361 C C . LYS A 1 168 ? 11.186 16.518 -13.266 1.00 80.19 168 LYS A C 1
ATOM 1363 O O . LYS A 1 168 ? 10.994 17.463 -14.031 1.00 80.19 168 LYS A O 1
ATOM 1368 N N . ASN A 1 169 ? 12.406 16.126 -12.906 1.00 84.31 169 ASN A N 1
ATOM 1369 C CA . ASN A 1 169 ? 13.652 16.638 -13.466 1.00 84.31 169 ASN A CA 1
ATOM 1370 C C . ASN A 1 169 ? 14.213 15.707 -14.554 1.00 84.31 169 ASN A C 1
ATOM 1372 O O . ASN A 1 169 ? 15.330 15.932 -15.017 1.00 84.31 169 ASN A O 1
ATOM 1376 N N . ASP A 1 170 ? 13.438 14.702 -14.980 1.00 83.56 170 ASP A N 1
ATOM 1377 C CA . ASP A 1 170 ? 13.848 13.632 -15.889 1.00 83.56 170 ASP A CA 1
ATOM 1378 C C . ASP A 1 170 ? 14.991 12.755 -15.333 1.00 83.56 170 ASP A C 1
ATOM 1380 O O . ASP A 1 170 ? 15.691 12.088 -16.101 1.00 83.56 170 ASP A O 1
ATOM 1384 N N . GLU A 1 171 ? 15.186 12.724 -14.011 1.00 86.31 171 GLU A N 1
ATOM 1385 C CA . GLU A 1 171 ? 16.141 11.828 -13.359 1.00 86.31 171 GLU A CA 1
ATOM 1386 C C . GLU A 1 171 ? 15.510 10.448 -13.147 1.00 86.31 171 GLU A C 1
ATOM 1388 O O . GLU A 1 171 ? 14.348 10.329 -12.765 1.00 86.31 171 GLU A O 1
ATOM 1393 N N . PHE A 1 172 ? 16.272 9.389 -13.432 1.00 85.44 172 PHE A N 1
ATOM 1394 C CA . PHE A 1 172 ? 15.824 8.011 -13.235 1.00 85.44 172 PHE A CA 1
ATOM 1395 C C . PHE A 1 172 ? 15.624 7.725 -11.743 1.00 85.44 172 PHE A C 1
ATOM 1397 O O . PHE A 1 172 ? 16.534 7.954 -10.946 1.00 85.44 172 PHE A O 1
ATOM 1404 N N . VAL A 1 173 ? 14.455 7.191 -11.395 1.00 81.88 173 VAL A N 1
ATOM 1405 C CA . VAL A 1 173 ? 14.065 6.853 -10.020 1.00 81.88 173 VAL A CA 1
ATOM 1406 C C . VAL A 1 173 ? 14.172 5.349 -9.795 1.00 81.88 173 VAL A C 1
ATOM 1408 O O . VAL A 1 173 ? 14.882 4.903 -8.897 1.00 81.88 173 VAL A O 1
ATOM 1411 N N . SER A 1 174 ? 13.479 4.561 -10.616 1.00 79.31 174 SER A N 1
ATOM 1412 C CA . SER A 1 174 ? 13.392 3.108 -10.466 1.00 79.31 174 SER A CA 1
ATOM 1413 C C . SER A 1 174 ? 13.013 2.439 -11.788 1.00 79.31 174 SER A C 1
ATOM 1415 O O . SER A 1 174 ? 12.552 3.098 -12.722 1.00 79.31 174 SER A O 1
ATOM 1417 N N . ASP A 1 175 ? 13.188 1.120 -11.878 1.00 82.81 175 ASP A N 1
ATOM 1418 C CA . ASP A 1 175 ? 12.644 0.309 -12.965 1.00 82.81 175 ASP A CA 1
ATOM 1419 C C . ASP A 1 175 ? 11.889 -0.910 -12.431 1.00 82.81 175 ASP A C 1
ATOM 1421 O O . ASP A 1 175 ? 12.219 -1.488 -11.393 1.00 82.81 175 ASP A O 1
ATOM 1425 N N . ILE A 1 176 ? 10.836 -1.296 -13.149 1.00 78.94 176 ILE A N 1
ATOM 1426 C CA . ILE A 1 176 ? 10.055 -2.500 -12.880 1.00 78.94 176 ILE A CA 1
ATOM 1427 C C . ILE A 1 176 ? 10.091 -3.379 -14.120 1.00 78.94 176 ILE A C 1
ATOM 1429 O O . ILE A 1 176 ? 9.575 -3.021 -15.181 1.00 78.94 176 ILE A O 1
ATOM 1433 N N . ARG A 1 177 ? 10.647 -4.578 -13.957 1.00 80.56 177 ARG A N 1
ATOM 1434 C CA . ARG A 1 177 ? 10.641 -5.619 -14.981 1.00 80.56 177 ARG A CA 1
ATOM 1435 C C . ARG A 1 177 ? 9.300 -6.353 -14.992 1.00 80.56 177 ARG A C 1
ATOM 1437 O O . ARG A 1 177 ? 8.865 -6.883 -13.969 1.00 80.56 177 ARG A O 1
ATOM 1444 N N . ILE A 1 178 ? 8.663 -6.416 -16.159 1.00 71.94 178 ILE A N 1
ATOM 1445 C CA . ILE A 1 178 ? 7.407 -7.139 -16.383 1.00 71.94 178 ILE A CA 1
ATOM 1446 C C . ILE A 1 178 ? 7.681 -8.368 -17.257 1.00 71.94 178 ILE A C 1
ATOM 1448 O O . ILE A 1 178 ? 8.315 -8.269 -18.309 1.00 71.94 178 ILE A O 1
ATOM 1452 N N . HIS A 1 179 ? 7.225 -9.528 -16.778 1.00 63.34 179 HIS A N 1
ATOM 1453 C CA . HIS A 1 179 ? 7.300 -10.826 -17.454 1.00 63.34 179 HIS A CA 1
ATOM 1454 C C . HIS A 1 179 ? 5.966 -11.203 -18.093 1.00 63.34 179 HIS A C 1
ATOM 1456 O O . HIS A 1 179 ? 4.928 -10.981 -17.427 1.00 63.34 179 HIS A O 1
#

Radius of gyration: 19.3 Å; chains: 1; bounding box: 42×34×55 Å

Foldseek 3Di:
DAALVLLLVLLVCVCVVVVHFFQLQADWPPDPPGHFSLVSLQVSCVVVVWDFDDKTWDDDPDPQWIWIWGDTPPQDPDIDTDIDGSRHG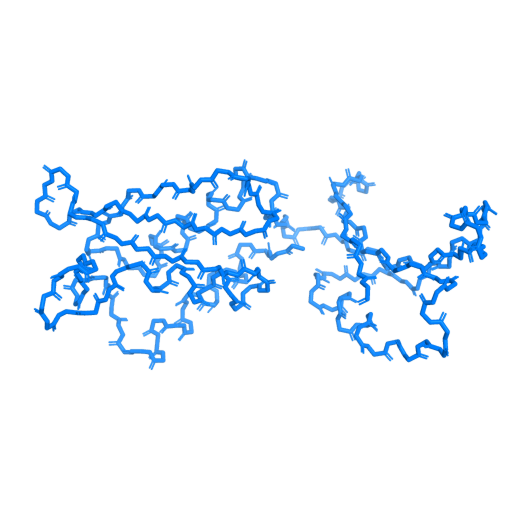SVNSSVSNQVSCVVRLNHDYQLKKKWKWKWFADLVRDTDPPPIDTPDIDSDPVVSVVVVVPDPDPDVSTIWIKIWMAHNVRHTRDIDIDD

Secondary structure (DSSP, 8-state):
--BHHHHHHHHHHHHHHTT-SSGGGEE-TT-TTSEETTHHHHHHHHHTT----EEEEEE-SSTTEEEEEEE-TTT-SSPEEEEEETT--HHHHHHHHHHHHHHTT-SBPTT-EEEEEEEEB-TTS-B-TT--EEEEEESSHHHHHHHHTT---S-GGGEEEEEEEE-TTS-EEEEEEE-

Sequence (179 aa):
MPKRKDVKKVVEDYFKDNSIKNLMDFGASCDEGLRDISKPFAEVLKSLGFKFEQSYAEDGSSDGKYNIFLEVPGITEERIELEVKAWYDVEQVTNEICNLLEDYDLLSDDDNKFEVLVALIREDGSYVNDSDIQIGFYDSFEEAKAVCDKMDFQTPSMYEVYINEYDKNDEFVSDIRIH